Protein AF-A0AAD7HCA6-F1 (afdb_monomer_lite)

Organism: NCBI:txid1033252

pLDDT: mean 84.86, std 13.71, range [44.22, 97.56]

Secondary structure (DSSP, 8-state):
--HHHHHHHHHHHHHHHHHHHHHHHTTT-TT----S---SHHHHHHHHHHHHHHHHHHHHHHHHHHHHHHHHTS--TT-----TT--THHHHHHHHHHHHHHHHHHHHHHHHHHHHHHHTT-TT--EEE--TT-SSPEEEP--

Structure (mmCIF, N/CA/C/O backbone):
data_AF-A0AAD7HCA6-F1
#
_entry.id   AF-A0AAD7HCA6-F1
#
loop_
_atom_site.group_PDB
_atom_site.id
_atom_site.type_symbol
_atom_site.label_atom_id
_atom_site.label_alt_id
_atom_site.label_comp_id
_atom_site.label_asym_id
_atom_site.label_entity_id
_atom_site.label_seq_id
_atom_site.pdbx_PDB_ins_code
_atom_site.Cartn_x
_atom_site.Cartn_y
_atom_site.Cartn_z
_atom_site.occupancy
_atom_site.B_iso_or_equiv
_atom_site.auth_seq_id
_atom_site.auth_comp_id
_atom_site.auth_asym_id
_atom_site.auth_atom_id
_atom_site.pdbx_PDB_model_num
ATOM 1 N N . MET A 1 1 ? -27.726 0.355 35.606 1.00 68.62 1 MET A N 1
ATOM 2 C CA . MET A 1 1 ? -26.291 0.277 35.274 1.00 68.62 1 MET A CA 1
ATOM 3 C C . MET A 1 1 ? -25.706 1.644 35.579 1.00 68.62 1 MET A C 1
ATOM 5 O O . MET A 1 1 ? -26.373 2.626 35.285 1.00 68.62 1 MET A O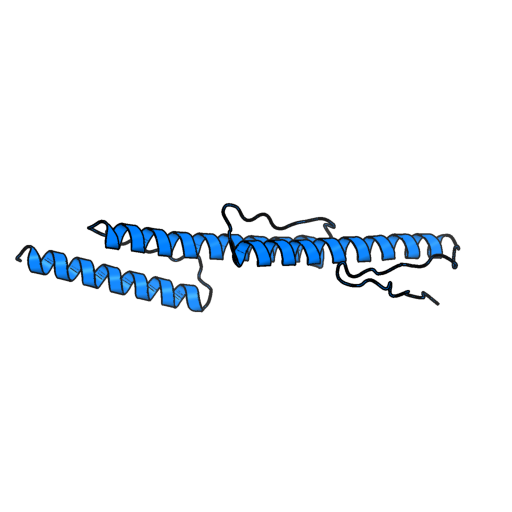 1
ATOM 9 N N . ASP A 1 2 ? -24.576 1.704 36.274 1.00 91.06 2 ASP A N 1
ATOM 10 C CA . ASP A 1 2 ? -23.903 2.963 36.629 1.00 91.06 2 ASP A CA 1
ATOM 11 C C . ASP A 1 2 ? -22.976 3.397 35.473 1.00 91.06 2 ASP A C 1
ATOM 13 O O . ASP A 1 2 ? -22.446 2.550 34.751 1.00 91.06 2 ASP A O 1
ATOM 17 N N . ALA A 1 3 ? -22.812 4.710 35.290 1.00 85.75 3 ALA A N 1
ATOM 18 C CA . ALA A 1 3 ? -21.956 5.341 34.286 1.00 85.75 3 ALA A CA 1
ATOM 19 C C . ALA A 1 3 ? -20.503 4.822 34.292 1.00 85.75 3 ALA A C 1
ATOM 21 O O . ALA A 1 3 ? -19.862 4.771 33.240 1.00 85.75 3 ALA A O 1
ATOM 22 N N . LEU A 1 4 ? -19.972 4.402 35.446 1.00 86.00 4 LEU A N 1
ATOM 23 C CA . LEU A 1 4 ? -18.647 3.778 35.526 1.00 86.00 4 LEU A CA 1
ATOM 24 C C . LEU A 1 4 ? -18.594 2.428 34.798 1.00 86.00 4 LEU A C 1
ATOM 26 O O . LEU A 1 4 ? -17.600 2.141 34.127 1.00 86.00 4 LEU A O 1
ATOM 30 N N . GLU A 1 5 ? -19.656 1.624 34.879 1.00 90.19 5 GLU A N 1
ATOM 31 C CA . GLU A 1 5 ? -19.714 0.334 34.183 1.00 90.19 5 GLU A CA 1
ATOM 32 C C . GLU A 1 5 ? -19.916 0.529 32.674 1.00 90.19 5 GLU A C 1
ATOM 34 O O . GLU A 1 5 ? -19.277 -0.163 31.883 1.00 90.19 5 GLU A O 1
ATOM 39 N N . GLU A 1 6 ? -20.699 1.530 32.250 1.00 85.38 6 GLU A N 1
ATOM 40 C CA . GLU A 1 6 ? -20.801 1.910 30.828 1.00 85.38 6 GLU A CA 1
ATOM 41 C C . GLU A 1 6 ? -19.446 2.315 30.243 1.00 85.38 6 GLU A C 1
ATOM 43 O O . GLU A 1 6 ? -19.049 1.834 29.177 1.00 85.38 6 GLU A O 1
ATOM 48 N N . LEU A 1 7 ? -18.698 3.157 30.962 1.00 84.44 7 LEU A N 1
ATOM 49 C CA . LEU A 1 7 ? -17.368 3.588 30.540 1.00 84.44 7 LEU A CA 1
ATOM 50 C C . LEU A 1 7 ? -16.386 2.410 30.465 1.00 84.44 7 LEU A C 1
ATOM 52 O O . LEU A 1 7 ? -15.545 2.362 29.562 1.00 84.44 7 LEU A O 1
ATOM 56 N N . ARG A 1 8 ? -16.479 1.457 31.400 1.00 85.94 8 ARG A N 1
ATOM 57 C CA . ARG A 1 8 ? -15.648 0.247 31.405 1.00 85.94 8 ARG A CA 1
ATOM 58 C C . ARG A 1 8 ? -15.937 -0.628 30.187 1.00 85.94 8 ARG A C 1
ATOM 60 O O . ARG A 1 8 ? -15.008 -1.001 29.473 1.00 85.94 8 ARG A O 1
ATOM 67 N N . LEU A 1 9 ? -17.214 -0.882 29.902 1.00 86.81 9 LEU A N 1
ATOM 68 C CA . LEU A 1 9 ? -17.645 -1.672 28.746 1.00 86.81 9 LEU A CA 1
ATOM 69 C C . LEU A 1 9 ? -17.212 -1.040 27.420 1.00 86.81 9 LEU A C 1
ATOM 71 O O . LEU A 1 9 ? -16.749 -1.754 26.526 1.00 86.81 9 LEU A O 1
ATOM 75 N N . LEU A 1 10 ? -17.304 0.290 27.309 1.00 85.44 10 LEU A N 1
ATOM 76 C CA . LEU A 1 10 ? -16.851 1.021 26.129 1.00 85.44 10 LEU A CA 1
ATOM 77 C C . LEU A 1 10 ? -15.343 0.842 25.908 1.00 85.44 10 LEU A C 1
ATOM 79 O O . LEU A 1 10 ? -14.916 0.515 24.802 1.00 85.44 10 LEU A O 1
ATOM 83 N N . LYS A 1 11 ? -14.527 1.001 26.957 1.00 85.50 11 LYS A N 1
ATOM 84 C CA . LYS A 1 11 ? -13.069 0.803 26.865 1.00 85.50 11 LYS A CA 1
ATOM 85 C C . LYS A 1 11 ? -12.717 -0.624 26.451 1.00 85.50 11 LYS A C 1
ATOM 87 O O . LYS A 1 11 ? -11.911 -0.811 25.540 1.00 85.50 11 LYS A O 1
ATOM 92 N N . ASP A 1 12 ? -13.366 -1.617 27.052 1.00 89.19 12 ASP A N 1
ATOM 93 C CA . ASP A 1 12 ? -13.150 -3.026 26.719 1.00 89.19 12 ASP A CA 1
ATOM 94 C C . ASP A 1 12 ? -13.515 -3.326 25.253 1.00 89.19 12 ASP A C 1
ATOM 96 O O . ASP A 1 12 ? -12.843 -4.112 24.580 1.00 89.19 12 ASP A O 1
ATOM 100 N N . GLN A 1 13 ? -14.564 -2.686 24.726 1.00 89.31 13 GLN A N 1
ATOM 101 C CA . GLN A 1 13 ? -14.960 -2.821 23.324 1.00 89.31 13 GLN A CA 1
ATOM 102 C C . GLN A 1 13 ? -13.911 -2.243 22.368 1.00 89.31 13 GLN A C 1
ATOM 104 O O . GLN A 1 13 ? -13.597 -2.879 21.362 1.00 89.31 13 GLN A O 1
ATOM 109 N N . VAL A 1 14 ? -13.337 -1.083 22.692 1.00 89.38 14 VAL A N 1
ATOM 110 C CA . VAL A 1 14 ? -12.281 -0.451 21.887 1.00 89.38 14 VAL A CA 1
ATOM 111 C C . VAL A 1 14 ? -11.038 -1.328 21.830 1.00 89.38 14 VAL A C 1
ATOM 113 O O . VAL A 1 14 ? -10.513 -1.568 20.746 1.00 89.38 14 VAL A O 1
ATOM 116 N N . VAL A 1 15 ? -10.598 -1.867 22.968 1.00 91.56 15 VAL A N 1
ATOM 117 C CA . VAL A 1 15 ? -9.423 -2.752 23.020 1.00 91.56 15 VAL A CA 1
ATOM 118 C C . VAL A 1 15 ? -9.639 -4.016 22.182 1.00 91.56 15 VAL A C 1
ATOM 120 O O . VAL A 1 15 ? -8.739 -4.431 21.447 1.00 91.56 15 VAL A O 1
ATOM 123 N N . ARG A 1 16 ? -10.841 -4.606 22.222 1.00 93.50 16 ARG A N 1
ATOM 124 C CA . ARG A 1 16 ? -11.187 -5.748 21.359 1.00 93.50 16 ARG A CA 1
ATOM 125 C C . ARG A 1 16 ? -11.147 -5.389 19.874 1.00 93.50 16 ARG A C 1
ATOM 127 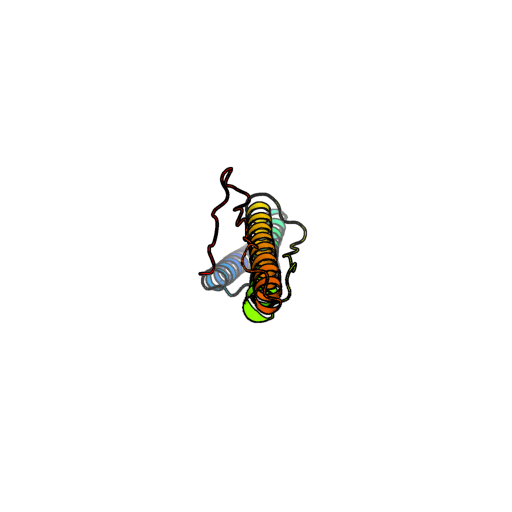O O . ARG A 1 16 ? -10.620 -6.172 19.086 1.00 93.50 16 ARG A O 1
ATOM 134 N N . ASP A 1 17 ? -11.668 -4.224 19.490 1.00 94.31 17 ASP A N 1
ATOM 135 C CA . ASP A 1 17 ? -11.678 -3.796 18.085 1.00 94.31 17 ASP A CA 1
ATOM 136 C C . ASP A 1 17 ? -10.260 -3.498 17.571 1.00 94.31 17 ASP A C 1
ATOM 138 O O . ASP A 1 17 ? -9.904 -3.908 16.469 1.00 94.31 17 ASP A O 1
ATOM 142 N N . VAL A 1 18 ? -9.407 -2.886 18.402 1.00 94.44 18 VAL A N 1
ATOM 143 C CA . VAL A 1 18 ? -7.972 -2.712 18.111 1.00 94.44 18 VAL A CA 1
ATOM 144 C C . VAL A 1 18 ? -7.306 -4.066 17.867 1.00 94.44 18 VAL A C 1
ATOM 146 O O . VAL A 1 18 ? -6.638 -4.248 16.852 1.00 94.44 18 VAL A O 1
ATOM 149 N N . SER A 1 19 ? -7.516 -5.037 18.762 1.00 96.12 19 SER A N 1
ATOM 150 C CA . SER A 1 19 ? -6.940 -6.378 18.614 1.00 96.12 19 SER A CA 1
ATOM 151 C C . SER A 1 19 ? -7.399 -7.056 17.321 1.00 96.12 19 SER A C 1
ATOM 153 O O . SER A 1 19 ? -6.578 -7.638 16.613 1.00 96.12 19 SER A O 1
ATOM 155 N N . ARG A 1 20 ? -8.684 -6.931 16.969 1.00 96.69 20 ARG A N 1
ATOM 156 C CA . ARG A 1 20 ? -9.236 -7.451 15.713 1.00 96.69 20 ARG A CA 1
ATOM 157 C C . ARG A 1 20 ? -8.545 -6.838 14.496 1.00 96.69 20 ARG A C 1
ATOM 159 O O . ARG A 1 20 ? -8.148 -7.579 13.603 1.00 96.69 20 ARG A O 1
ATOM 166 N N . VAL A 1 21 ? -8.395 -5.513 14.465 1.00 97.50 21 VAL A N 1
ATOM 167 C CA . VAL A 1 21 ? -7.723 -4.814 13.360 1.00 97.50 21 VAL A CA 1
ATOM 168 C C . VAL A 1 21 ? -6.269 -5.266 13.248 1.00 97.50 21 VAL A C 1
ATOM 170 O O . VAL A 1 21 ? -5.852 -5.667 12.168 1.00 97.50 21 VAL A O 1
ATOM 173 N N . CYS A 1 22 ? -5.514 -5.305 14.350 1.00 96.25 22 CYS A N 1
ATOM 174 C CA . CYS A 1 22 ? -4.119 -5.758 14.328 1.00 96.25 22 CYS A CA 1
ATOM 175 C C . CYS A 1 22 ? -3.975 -7.211 13.845 1.00 96.25 22 CYS A C 1
ATOM 177 O O . CYS A 1 22 ? -3.105 -7.502 13.025 1.00 96.25 22 CYS A O 1
ATOM 179 N N . ASN A 1 23 ? -4.848 -8.113 14.302 1.00 97.56 23 ASN A N 1
ATOM 180 C CA . ASN A 1 23 ? -4.847 -9.516 13.877 1.00 97.56 23 ASN A CA 1
ATOM 181 C C . ASN A 1 23 ? -5.198 -9.704 12.397 1.00 97.56 23 ASN A C 1
ATOM 183 O O . ASN A 1 23 ? -4.786 -10.701 11.814 1.00 97.56 23 ASN A O 1
ATOM 187 N N . ALA A 1 24 ? -5.955 -8.783 11.798 1.00 97.44 24 ALA A N 1
ATOM 188 C CA . ALA A 1 24 ? -6.298 -8.818 10.380 1.00 97.44 24 ALA A CA 1
ATOM 189 C C . ALA A 1 24 ? -5.221 -8.165 9.500 1.00 97.44 24 ALA A C 1
ATOM 191 O O . ALA A 1 24 ? -4.878 -8.686 8.442 1.00 97.44 24 ALA A O 1
ATOM 192 N N . VAL A 1 25 ? -4.615 -7.076 9.972 1.00 96.81 25 VAL A N 1
ATOM 193 C CA . VAL A 1 25 ? -3.504 -6.405 9.284 1.00 96.81 25 VAL A CA 1
ATOM 194 C C . VAL A 1 25 ? -2.270 -7.307 9.211 1.00 96.81 25 VAL A C 1
ATOM 196 O O . VAL A 1 25 ? -1.588 -7.312 8.191 1.00 96.81 25 VAL A O 1
ATOM 199 N N . ALA A 1 26 ? -1.997 -8.109 10.246 1.00 96.19 26 ALA A N 1
ATOM 200 C CA . ALA A 1 26 ? -0.847 -9.017 10.284 1.00 96.19 26 ALA A CA 1
ATOM 201 C C . ALA A 1 26 ? -0.757 -9.995 9.083 1.00 96.19 26 ALA A C 1
ATOM 203 O O . ALA A 1 26 ? 0.321 -10.101 8.500 1.00 96.19 26 ALA A O 1
ATOM 204 N N . PRO A 1 27 ? -1.836 -10.687 8.664 1.00 96.50 27 PRO A N 1
ATOM 205 C CA . PRO A 1 27 ? -1.853 -11.486 7.436 1.00 96.50 27 PRO A CA 1
ATOM 206 C C . PRO A 1 27 ? -2.096 -10.672 6.151 1.00 96.50 27 PRO A C 1
ATOM 208 O O . PRO A 1 27 ? -2.169 -11.267 5.078 1.00 96.50 27 PRO A O 1
ATOM 211 N N . GLY A 1 28 ? -2.223 -9.342 6.229 1.00 94.94 28 GLY A N 1
ATOM 212 C CA . GLY A 1 28 ? -2.341 -8.460 5.065 1.00 94.94 28 GLY A CA 1
ATOM 213 C C . GLY A 1 28 ? -3.756 -7.987 4.715 1.00 94.94 28 GLY A C 1
ATOM 214 O O . GLY A 1 28 ? -3.944 -7.437 3.631 1.00 94.94 28 GLY A O 1
ATOM 215 N N . ASP A 1 29 ? -4.755 -8.148 5.589 1.00 96.50 29 ASP A N 1
ATOM 216 C CA . ASP A 1 29 ? -6.062 -7.507 5.391 1.00 96.50 29 ASP A CA 1
ATOM 217 C C . ASP A 1 29 ? -6.004 -6.029 5.813 1.00 96.50 29 ASP A C 1
ATOM 219 O O . ASP A 1 29 ? -6.273 -5.650 6.955 1.00 96.50 29 ASP A O 1
ATOM 223 N N . LEU A 1 30 ? -5.639 -5.186 4.847 1.00 95.75 30 LEU A N 1
ATOM 224 C CA . LEU A 1 30 ? -5.484 -3.737 5.004 1.00 95.75 30 LEU A CA 1
ATOM 225 C C . LEU A 1 30 ? -6.803 -2.966 4.822 1.00 95.75 30 LEU A C 1
ATOM 227 O O . LEU A 1 30 ? -6.800 -1.741 4.731 1.00 95.75 30 LEU A O 1
ATOM 231 N N . THR A 1 31 ? -7.943 -3.663 4.775 1.00 94.94 31 THR A N 1
ATOM 232 C CA . THR A 1 31 ? -9.269 -3.027 4.695 1.00 94.94 31 THR A CA 1
ATOM 233 C C . THR A 1 31 ? -9.878 -2.772 6.075 1.00 94.94 31 THR A C 1
ATOM 235 O O . THR A 1 31 ? -10.843 -2.016 6.211 1.00 94.94 31 THR A O 1
ATOM 238 N N . GLN A 1 32 ? -9.308 -3.374 7.124 1.00 96.94 32 GLN A N 1
ATOM 239 C CA . GLN A 1 32 ? -9.867 -3.316 8.469 1.00 96.94 32 GLN A CA 1
ATOM 240 C C . GLN A 1 32 ? -9.566 -2.001 9.180 1.00 96.94 32 GLN A C 1
ATOM 242 O O . GLN A 1 32 ? -8.431 -1.541 9.252 1.00 96.94 32 GLN A O 1
ATOM 247 N N . LYS A 1 33 ? -10.600 -1.426 9.795 1.00 96.75 33 LYS A N 1
ATOM 248 C CA . LYS A 1 33 ? -10.514 -0.185 10.572 1.00 96.75 33 LYS A CA 1
ATOM 249 C C . LYS A 1 33 ? -11.138 -0.351 11.940 1.00 96.75 33 LYS A C 1
ATOM 251 O O . LYS A 1 33 ? -12.056 -1.154 12.115 1.00 96.75 33 LYS A O 1
ATOM 256 N N . ILE A 1 34 ? -10.684 0.465 12.886 1.00 95.12 34 ILE A N 1
ATOM 257 C CA . ILE A 1 34 ? -11.400 0.673 14.140 1.00 95.12 34 ILE A CA 1
ATOM 258 C C . ILE A 1 34 ? -12.642 1.482 13.793 1.00 95.12 34 ILE A C 1
ATOM 260 O O . ILE A 1 34 ? -12.545 2.608 13.293 1.00 95.12 34 ILE A O 1
ATOM 264 N N . THR A 1 35 ? -13.812 0.913 14.052 1.00 93.69 35 THR A N 1
ATOM 265 C CA . THR A 1 35 ? -15.103 1.535 13.714 1.00 93.69 35 THR A CA 1
ATOM 266 C C . THR A 1 35 ? -15.894 1.893 14.954 1.00 93.69 35 THR A C 1
ATOM 268 O O . THR A 1 35 ? -16.651 2.866 14.925 1.00 93.69 35 THR A O 1
ATOM 271 N N . VAL A 1 36 ? -15.637 1.202 16.066 1.00 91.94 36 VAL A N 1
ATOM 272 C CA 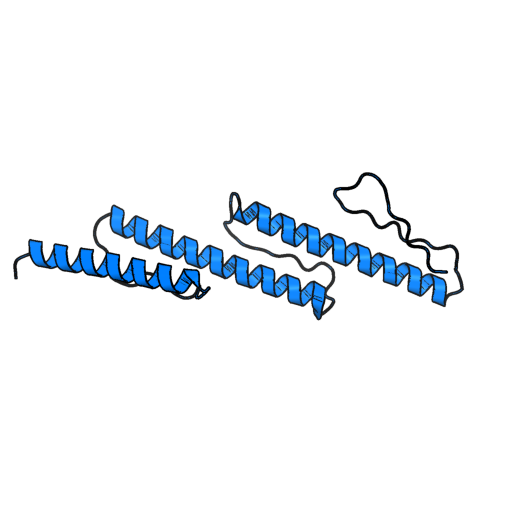. VAL A 1 36 ? -16.351 1.427 17.320 1.00 91.94 36 VAL A CA 1
ATOM 273 C C . VAL A 1 36 ? -16.238 2.886 17.790 1.00 91.94 36 VAL A C 1
ATOM 275 O O . VAL A 1 36 ? -15.206 3.543 17.559 1.00 91.94 36 VAL A O 1
ATOM 278 N N . PRO A 1 37 ? -17.298 3.433 18.412 1.00 87.69 37 PRO A N 1
ATOM 279 C CA . PRO A 1 37 ? -17.240 4.740 19.046 1.00 87.69 37 PRO A CA 1
ATOM 280 C C . PRO A 1 37 ? -16.165 4.765 20.134 1.00 87.69 37 PRO A C 1
ATOM 282 O O . PRO A 1 37 ? -16.020 3.822 20.907 1.00 87.69 37 PRO A O 1
ATOM 285 N N . VAL A 1 38 ? -15.415 5.860 20.190 1.00 88.94 38 VAL A N 1
ATOM 286 C CA . VAL A 1 38 ? -14.374 6.106 21.192 1.00 88.94 38 VAL A CA 1
ATOM 287 C C . VAL A 1 38 ? -14.669 7.431 21.878 1.00 88.94 38 VAL A C 1
ATOM 289 O O . VAL A 1 38 ? -15.167 8.360 21.243 1.00 88.94 38 VAL A O 1
ATOM 292 N N . GLN A 1 39 ? -14.368 7.518 23.170 1.00 85.88 39 GLN A N 1
ATOM 293 C CA . GLN A 1 39 ? -14.529 8.733 23.965 1.00 85.88 39 GLN A CA 1
ATOM 294 C C . GLN A 1 39 ? -13.199 9.123 24.610 1.00 85.88 39 GLN A C 1
ATOM 296 O O . GLN A 1 39 ? -12.394 8.259 24.967 1.00 85.88 39 GLN A O 1
ATOM 301 N N . GLY A 1 40 ? -13.003 10.429 24.786 1.00 86.81 40 GLY A N 1
ATOM 302 C CA . GLY A 1 40 ? -11.779 11.007 25.332 1.00 86.81 40 GLY A CA 1
ATOM 303 C C . GLY A 1 40 ? -10.655 11.123 24.301 1.00 86.81 40 GLY A C 1
ATOM 304 O O . GLY A 1 40 ? -10.488 10.267 23.427 1.00 86.81 40 GLY A O 1
ATOM 305 N N . ASP A 1 41 ? -9.863 12.185 24.434 1.00 90.19 41 ASP A N 1
ATOM 306 C CA . ASP A 1 41 ? -8.862 12.591 23.440 1.00 90.19 41 ASP A CA 1
ATOM 307 C C . ASP A 1 41 ? -7.859 11.483 23.113 1.00 90.19 41 ASP A C 1
ATOM 309 O O . ASP A 1 41 ? -7.548 11.252 21.946 1.00 90.19 41 ASP A O 1
ATOM 313 N N . LEU A 1 42 ? -7.413 10.729 24.122 1.00 89.81 42 LEU A N 1
ATOM 314 C CA . LEU A 1 42 ? -6.457 9.637 23.937 1.00 89.81 42 LEU A CA 1
ATOM 315 C C . LEU A 1 42 ? -7.005 8.521 23.033 1.00 89.81 42 LEU A C 1
ATOM 317 O O . LEU A 1 42 ? -6.309 8.064 22.129 1.00 89.81 42 LEU A O 1
ATOM 321 N N . MET A 1 43 ? -8.244 8.072 23.256 1.00 89.56 43 MET A N 1
ATOM 322 C CA . MET A 1 43 ? -8.828 6.981 22.463 1.00 89.56 43 MET A CA 1
ATOM 323 C C . MET A 1 43 ? -9.169 7.448 21.044 1.00 89.56 43 MET A C 1
ATOM 325 O O . MET A 1 43 ? -9.008 6.685 20.091 1.00 89.56 43 MET A O 1
ATOM 329 N N . VAL A 1 44 ? -9.589 8.711 20.890 1.00 92.06 44 VAL A N 1
ATOM 330 C CA . VAL A 1 44 ? -9.806 9.345 19.579 1.00 92.06 44 VAL A CA 1
ATOM 331 C C . VAL A 1 44 ? -8.501 9.406 18.785 1.00 92.06 44 VAL A C 1
ATOM 333 O O . VAL A 1 44 ? -8.476 9.010 17.618 1.00 92.06 44 VAL A O 1
ATOM 336 N N . GLN A 1 45 ? -7.407 9.841 19.414 1.00 94.12 45 GLN A N 1
ATOM 337 C CA . GLN A 1 45 ? -6.091 9.886 18.779 1.00 94.12 45 GLN A CA 1
ATOM 338 C C . GLN A 1 45 ? -5.582 8.487 18.427 1.00 94.12 45 GLN A C 1
ATOM 340 O O . GLN A 1 45 ? -5.145 8.279 17.299 1.00 94.12 45 GLN A O 1
ATOM 345 N N . LEU A 1 46 ? -5.702 7.513 19.335 1.00 93.00 46 LEU A N 1
ATOM 346 C CA . LEU A 1 46 ? -5.299 6.129 19.074 1.00 93.00 46 LEU A CA 1
ATOM 347 C C . LEU A 1 46 ? -6.039 5.543 17.863 1.00 93.00 46 LEU A C 1
ATOM 349 O O . LEU A 1 46 ? -5.406 5.006 16.954 1.00 93.00 46 LEU A O 1
ATOM 353 N N . LYS A 1 47 ? -7.371 5.699 17.819 1.00 94.25 47 LYS A N 1
ATOM 354 C CA . LYS A 1 47 ? -8.205 5.277 16.683 1.00 94.25 47 LYS A CA 1
ATOM 355 C C . LYS A 1 47 ? -7.727 5.906 15.378 1.00 94.25 47 LYS A C 1
ATOM 357 O O . LYS A 1 47 ? -7.600 5.205 14.377 1.00 94.25 47 LYS A O 1
ATOM 362 N N . LYS A 1 48 ? -7.461 7.215 15.392 1.00 95.31 48 LYS A N 1
ATOM 363 C CA . LYS A 1 48 ? -6.979 7.947 14.218 1.00 95.31 48 LYS A CA 1
ATOM 364 C C . LYS A 1 48 ? -5.627 7.412 13.749 1.00 95.31 48 LYS A C 1
ATOM 366 O O . LYS A 1 48 ? -5.511 7.053 12.587 1.00 95.31 48 LYS A O 1
ATOM 371 N N . VAL A 1 49 ? -4.645 7.308 14.646 1.00 94.69 49 VAL A N 1
ATOM 372 C CA . VAL A 1 49 ? -3.284 6.850 14.319 1.00 94.69 49 VAL A CA 1
ATOM 373 C C . VAL A 1 49 ? -3.298 5.442 13.728 1.00 94.69 49 VAL A C 1
ATOM 375 O O . VAL A 1 49 ? -2.681 5.217 12.691 1.00 94.69 49 VAL A O 1
ATOM 378 N N . ILE A 1 50 ? -4.036 4.507 14.335 1.00 94.69 50 ILE A N 1
ATOM 379 C CA . ILE A 1 50 ? -4.127 3.133 13.824 1.00 94.69 50 ILE A CA 1
ATOM 380 C C . ILE A 1 50 ? -4.812 3.106 12.455 1.00 94.69 50 ILE A C 1
ATOM 382 O O . ILE A 1 50 ? -4.310 2.463 11.537 1.00 94.69 50 ILE A O 1
ATOM 386 N N . ASN A 1 51 ? -5.932 3.816 12.287 1.00 95.75 51 ASN A N 1
ATOM 387 C CA . ASN A 1 51 ? -6.621 3.847 10.998 1.00 95.75 51 ASN A CA 1
ATOM 388 C C . ASN A 1 51 ? -5.732 4.456 9.905 1.00 95.75 51 ASN A C 1
ATOM 390 O O . ASN A 1 51 ? -5.606 3.841 8.850 1.00 95.75 51 ASN A O 1
ATOM 394 N N . THR A 1 52 ? -5.051 5.573 10.177 1.00 93.50 52 THR A N 1
ATOM 395 C CA . THR A 1 52 ? -4.091 6.184 9.244 1.00 93.50 52 THR A CA 1
ATOM 396 C C . THR A 1 52 ? -2.938 5.236 8.912 1.00 93.50 52 THR A C 1
ATOM 398 O O . THR A 1 52 ? -2.579 5.109 7.748 1.00 93.50 52 THR A O 1
ATOM 401 N N . MET A 1 53 ? -2.397 4.501 9.891 1.00 92.81 53 MET A N 1
ATOM 402 C CA . MET A 1 53 ? -1.377 3.479 9.628 1.00 92.81 53 MET A CA 1
ATOM 403 C C . MET A 1 53 ? -1.885 2.415 8.645 1.00 92.81 53 MET A C 1
ATOM 405 O O . MET A 1 53 ? -1.171 2.058 7.711 1.00 92.81 53 MET A O 1
ATOM 409 N N . VAL A 1 54 ? -3.120 1.930 8.820 1.00 95.12 54 VAL A N 1
ATOM 410 C CA . VAL A 1 54 ? -3.716 0.954 7.896 1.00 95.12 54 VAL A CA 1
ATOM 411 C C . VAL A 1 54 ? -3.950 1.552 6.502 1.00 95.12 54 VAL A C 1
ATOM 413 O O . VAL A 1 54 ? -3.717 0.860 5.516 1.00 95.12 54 VAL A O 1
ATOM 416 N N . ASP A 1 55 ? -4.376 2.818 6.399 1.00 92.56 55 ASP A N 1
ATOM 417 C CA . ASP A 1 55 ? -4.555 3.490 5.097 1.00 92.56 55 ASP A CA 1
ATOM 418 C C . ASP A 1 55 ? -3.226 3.590 4.348 1.00 92.56 55 ASP A C 1
ATOM 420 O O . ASP A 1 55 ? -3.133 3.179 3.194 1.00 92.56 55 ASP A O 1
ATOM 424 N N . ASN A 1 56 ? -2.175 4.042 5.033 1.00 90.38 56 ASN A N 1
ATOM 425 C CA . ASN A 1 56 ? -0.852 4.199 4.439 1.00 90.38 56 ASN A CA 1
ATOM 426 C C . ASN A 1 56 ? -0.280 2.854 3.970 1.00 90.38 56 ASN A C 1
ATOM 428 O O . ASN A 1 56 ? 0.248 2.763 2.861 1.00 90.38 56 ASN A O 1
ATOM 432 N N . LEU A 1 57 ? -0.443 1.795 4.774 1.00 91.31 57 LEU A N 1
ATOM 433 C CA . LEU A 1 57 ? -0.088 0.430 4.376 1.00 91.31 57 LEU A CA 1
ATOM 434 C C . LEU A 1 57 ? -0.846 -0.001 3.113 1.00 91.31 57 LEU A C 1
ATOM 436 O O . LEU A 1 57 ? -0.243 -0.542 2.185 1.00 91.31 57 LEU A O 1
ATOM 440 N N . GLY A 1 58 ? -2.161 0.236 3.071 1.00 92.88 58 GLY A N 1
ATOM 441 C CA . GLY A 1 58 ? -3.022 -0.135 1.947 1.00 92.88 58 GLY A CA 1
ATOM 442 C C . GLY A 1 58 ? -2.665 0.596 0.652 1.00 92.88 58 GLY A C 1
ATOM 443 O O . GLY A 1 58 ? -2.555 -0.031 -0.406 1.00 92.88 58 GLY A O 1
ATOM 444 N N . HIS A 1 59 ? -2.428 1.907 0.734 1.00 90.88 59 HIS A N 1
ATOM 445 C CA . HIS A 1 59 ? -1.997 2.723 -0.402 1.00 90.88 59 HIS A CA 1
ATOM 446 C C . HIS A 1 59 ? -0.639 2.264 -0.934 1.00 90.88 59 HIS A C 1
ATOM 448 O O . HIS A 1 59 ? -0.500 2.021 -2.133 1.00 90.88 59 HIS A O 1
ATOM 454 N N . PHE A 1 60 ? 0.337 2.057 -0.046 1.00 89.75 60 PHE A N 1
ATOM 455 C CA . PHE A 1 60 ? 1.659 1.579 -0.439 1.00 89.75 60 PHE A CA 1
ATOM 456 C C . PHE A 1 60 ? 1.592 0.208 -1.129 1.00 89.75 60 PHE A C 1
ATOM 458 O O . PHE A 1 60 ? 2.132 0.036 -2.222 1.00 89.75 60 PHE A O 1
ATOM 465 N N . ALA A 1 61 ? 0.879 -0.761 -0.542 1.00 92.25 61 ALA A N 1
ATOM 466 C CA . ALA A 1 61 ? 0.738 -2.098 -1.121 1.00 92.25 61 ALA A CA 1
ATOM 467 C C . ALA A 1 61 ? 0.087 -2.065 -2.516 1.00 92.25 61 ALA A C 1
ATOM 469 O O . ALA A 1 61 ? 0.513 -2.785 -3.428 1.00 92.25 61 ALA A O 1
ATOM 470 N N . THR A 1 62 ? -0.914 -1.201 -2.697 1.00 93.19 62 THR A N 1
ATOM 471 C CA . THR A 1 62 ? -1.592 -1.002 -3.984 1.00 93.19 62 THR A CA 1
ATOM 472 C C . THR A 1 62 ? -0.634 -0.434 -5.029 1.00 93.19 62 THR A C 1
ATOM 474 O O . THR A 1 62 ? -0.525 -0.984 -6.127 1.00 93.19 62 THR A O 1
ATOM 477 N N . GLU A 1 63 ? 0.113 0.615 -4.683 1.00 93.69 63 GLU A N 1
ATOM 478 C CA . GLU A 1 63 ? 1.037 1.280 -5.604 1.00 93.69 63 GLU A CA 1
ATOM 479 C C . GLU A 1 63 ? 2.212 0.388 -6.012 1.00 93.69 63 GLU A C 1
ATOM 481 O O . GLU A 1 63 ? 2.530 0.292 -7.199 1.00 93.69 63 GLU A O 1
ATOM 486 N N . VAL A 1 64 ? 2.811 -0.345 -5.070 1.00 92.06 64 VAL A N 1
ATOM 487 C CA . VAL A 1 64 ? 3.890 -1.296 -5.384 1.00 92.06 64 VAL A CA 1
ATOM 488 C C . VAL A 1 64 ? 3.398 -2.403 -6.315 1.00 92.06 64 VAL A C 1
ATOM 490 O O . VAL A 1 64 ? 4.080 -2.754 -7.284 1.00 92.06 64 VAL A O 1
ATOM 493 N N . THR A 1 65 ? 2.196 -2.929 -6.067 1.00 92.69 65 THR A N 1
ATOM 494 C CA . THR A 1 65 ? 1.589 -3.960 -6.921 1.00 92.69 65 THR A CA 1
ATOM 495 C C . THR A 1 65 ? 1.326 -3.419 -8.325 1.00 92.69 65 THR A C 1
ATOM 497 O O . THR A 1 65 ? 1.652 -4.079 -9.317 1.00 92.69 65 THR A O 1
ATOM 500 N N . ARG A 1 66 ? 0.790 -2.197 -8.425 1.00 95.25 66 ARG A N 1
ATOM 501 C CA . ARG A 1 66 ? 0.517 -1.533 -9.701 1.00 95.25 66 ARG A CA 1
ATOM 502 C C . ARG A 1 66 ? 1.796 -1.322 -10.505 1.00 95.25 66 ARG A C 1
ATOM 504 O O . ARG A 1 66 ? 1.848 -1.733 -11.660 1.00 95.25 66 ARG A O 1
ATOM 511 N N . VAL A 1 67 ? 2.837 -0.746 -9.906 1.00 95.19 67 VAL A N 1
ATOM 512 C CA . VAL A 1 67 ? 4.110 -0.479 -10.598 1.00 95.19 67 VAL A CA 1
ATOM 513 C C . VAL A 1 67 ? 4.783 -1.767 -11.049 1.00 95.19 67 VAL A C 1
ATOM 515 O O . VAL A 1 67 ? 5.258 -1.848 -12.182 1.00 95.19 67 VAL A O 1
ATOM 518 N N . SER A 1 68 ? 4.777 -2.797 -10.201 1.00 91.31 68 SER A N 1
ATOM 519 C CA . SER A 1 68 ? 5.333 -4.109 -10.549 1.00 91.31 68 SER A CA 1
ATOM 520 C C . SER A 1 68 ? 4.629 -4.711 -11.766 1.00 91.31 68 SER A C 1
ATOM 522 O O . SER A 1 68 ? 5.282 -5.236 -12.670 1.00 91.31 68 SER A O 1
ATOM 524 N N . ARG A 1 69 ? 3.299 -4.589 -11.833 1.00 94.38 69 ARG A N 1
ATOM 525 C CA . ARG A 1 69 ? 2.507 -5.033 -12.982 1.00 94.38 69 ARG A CA 1
ATOM 526 C C . ARG A 1 69 ? 2.776 -4.184 -14.225 1.00 94.38 69 ARG A C 1
ATOM 528 O O . ARG A 1 69 ? 3.063 -4.748 -15.279 1.00 94.38 69 ARG A O 1
ATOM 535 N N . ASP A 1 70 ? 2.716 -2.860 -14.102 1.00 94.44 70 ASP A N 1
ATOM 536 C CA . ASP A 1 70 ? 2.900 -1.923 -15.212 1.00 94.44 70 ASP A CA 1
ATOM 537 C C . ASP A 1 70 ? 4.278 -2.109 -15.866 1.00 94.44 70 ASP A C 1
ATOM 539 O O . ASP A 1 70 ? 4.364 -2.318 -17.075 1.00 94.44 70 ASP A O 1
ATOM 543 N N . VAL A 1 71 ? 5.360 -2.094 -15.081 1.00 91.81 71 VAL A N 1
ATOM 544 C CA . VAL A 1 71 ? 6.730 -2.178 -15.614 1.00 91.81 71 VAL A CA 1
ATOM 545 C C . VAL A 1 71 ? 7.120 -3.617 -15.947 1.00 91.81 71 VAL A C 1
ATOM 547 O O . VAL A 1 71 ? 7.716 -3.861 -16.995 1.00 91.81 71 VAL A O 1
ATOM 550 N N . GLY A 1 72 ? 6.805 -4.570 -15.066 1.00 87.25 7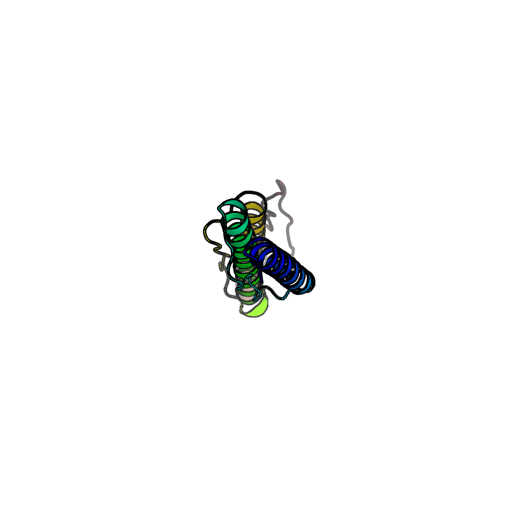2 GLY A N 1
ATOM 551 C CA . GLY A 1 72 ? 7.291 -5.947 -15.168 1.00 87.25 72 GLY A CA 1
ATOM 552 C C . GLY A 1 72 ? 6.462 -6.849 -16.079 1.00 87.25 72 GLY A C 1
ATOM 553 O O . GLY A 1 72 ? 7.019 -7.749 -16.699 1.00 87.25 72 GLY A O 1
ATOM 554 N N . THR A 1 73 ? 5.147 -6.627 -16.173 1.00 88.75 73 THR A N 1
ATOM 555 C CA . THR A 1 73 ? 4.239 -7.497 -16.946 1.00 88.75 73 THR A CA 1
ATOM 556 C C . THR A 1 73 ? 3.703 -6.804 -18.191 1.00 88.75 73 THR A C 1
ATOM 558 O O . THR A 1 73 ? 3.732 -7.374 -19.277 1.00 88.75 73 THR A O 1
ATOM 561 N N . GLU A 1 74 ? 3.220 -5.568 -18.054 1.00 89.81 74 GLU A N 1
ATOM 562 C CA . GLU A 1 74 ? 2.591 -4.835 -19.160 1.00 89.81 74 GLU A CA 1
ATOM 563 C C . GLU A 1 74 ? 3.606 -4.067 -20.021 1.00 89.81 74 GLU A C 1
ATOM 565 O O . GLU A 1 74 ? 3.252 -3.541 -21.075 1.00 89.81 74 GLU A O 1
ATOM 570 N N . GLY A 1 75 ? 4.873 -4.000 -19.595 1.00 88.56 75 GLY A N 1
ATOM 571 C CA . GLY A 1 75 ? 5.941 -3.324 -20.332 1.00 88.56 75 GLY A CA 1
ATOM 572 C C . GLY A 1 75 ? 5.747 -1.809 -20.446 1.00 88.56 75 GLY A C 1
ATOM 573 O O . GLY A 1 75 ? 6.329 -1.175 -21.329 1.00 88.56 75 GLY A O 1
ATOM 574 N N . LYS A 1 76 ? 4.946 -1.200 -19.566 1.00 90.69 76 LYS A N 1
ATOM 575 C CA . LYS A 1 76 ? 4.767 0.253 -19.460 1.00 90.69 76 LYS A CA 1
ATOM 576 C C . LYS A 1 76 ? 6.002 0.877 -18.814 1.00 90.69 76 LYS A C 1
ATOM 578 O O . LYS A 1 76 ? 6.061 1.154 -17.617 1.00 90.69 76 LYS A O 1
ATOM 583 N N . LEU A 1 77 ? 7.021 1.076 -19.640 1.00 88.50 77 LEU A N 1
ATOM 584 C CA . LEU A 1 77 ? 8.313 1.593 -19.209 1.00 88.50 77 LEU A CA 1
ATOM 585 C C . LEU A 1 77 ? 8.199 3.050 -18.737 1.00 88.50 77 LEU A C 1
ATOM 587 O O . LEU A 1 77 ? 7.768 3.923 -19.493 1.00 88.50 77 LEU A O 1
ATOM 591 N N . GLY A 1 78 ? 8.666 3.316 -17.519 1.00 87.75 78 GLY A N 1
ATOM 592 C CA . GLY A 1 78 ? 8.628 4.628 -16.873 1.00 87.75 78 GLY A CA 1
ATOM 593 C C . GLY A 1 78 ? 7.485 4.820 -15.877 1.00 87.75 78 GLY A C 1
ATOM 594 O O . GLY A 1 78 ? 7.358 5.918 -15.344 1.00 87.75 78 GLY A O 1
ATOM 595 N N . ALA A 1 79 ? 6.670 3.794 -15.607 1.00 92.25 79 ALA A N 1
ATOM 596 C CA . ALA A 1 79 ? 5.707 3.854 -14.512 1.00 92.25 79 ALA A CA 1
ATOM 597 C C . ALA A 1 79 ? 6.426 3.964 -13.154 1.00 92.25 79 ALA A C 1
ATOM 599 O O . ALA A 1 79 ? 7.454 3.326 -12.926 1.00 92.25 79 ALA A O 1
ATOM 600 N N . GLN A 1 80 ? 5.866 4.783 -12.266 1.00 92.31 80 GLN A N 1
ATOM 601 C CA . GLN A 1 80 ? 6.394 5.082 -10.935 1.00 92.31 80 GLN A CA 1
ATOM 602 C C . GLN A 1 80 ? 5.265 5.014 -9.909 1.00 92.31 80 GLN A C 1
ATOM 604 O O . GLN A 1 80 ? 4.108 5.255 -10.257 1.00 92.31 80 GLN A O 1
ATOM 609 N N . ALA A 1 81 ? 5.602 4.656 -8.675 1.00 92.75 81 ALA A N 1
ATOM 610 C CA . ALA A 1 81 ? 4.722 4.651 -7.519 1.00 92.75 81 ALA A CA 1
ATOM 611 C C . ALA A 1 81 ? 4.550 6.083 -7.021 1.00 92.75 81 ALA A C 1
ATOM 613 O O . ALA A 1 81 ? 5.530 6.831 -6.914 1.00 92.75 81 ALA A O 1
ATOM 614 N N . HIS A 1 82 ? 3.315 6.436 -6.684 1.00 90.12 82 HIS A N 1
ATOM 615 C CA . HIS A 1 82 ? 2.992 7.699 -6.043 1.00 90.12 82 HIS A CA 1
ATOM 616 C C . HIS A 1 82 ? 2.130 7.439 -4.813 1.00 90.12 82 HIS A C 1
ATOM 618 O O . HIS A 1 82 ? 0.947 7.134 -4.927 1.00 90.12 82 HIS A O 1
ATOM 624 N N . VAL A 1 83 ? 2.742 7.549 -3.635 1.00 86.62 83 VAL A N 1
ATOM 625 C CA . VAL A 1 83 ? 2.047 7.423 -2.353 1.00 86.62 83 VAL A CA 1
ATOM 626 C C . VAL A 1 83 ? 2.052 8.797 -1.693 1.00 86.62 83 VAL A C 1
ATOM 628 O O . VAL A 1 83 ? 3.118 9.361 -1.451 1.00 86.62 83 VAL A O 1
ATOM 631 N N . GLU A 1 84 ? 0.868 9.360 -1.465 1.00 83.94 84 GLU A N 1
ATOM 632 C CA . GLU A 1 84 ? 0.708 10.661 -0.809 1.00 83.94 84 GLU A CA 1
ATOM 633 C C . GLU A 1 84 ? 0.997 10.556 0.698 1.00 83.94 84 GLU A C 1
ATOM 635 O O . GLU A 1 84 ? 0.806 9.501 1.305 1.00 83.94 84 GLU A O 1
ATOM 640 N N . ASP A 1 85 ? 1.468 11.655 1.294 1.00 82.44 85 ASP A N 1
ATOM 641 C CA . ASP A 1 85 ? 1.646 11.817 2.745 1.00 82.44 85 ASP A CA 1
ATOM 642 C C . ASP A 1 85 ? 2.521 10.754 3.445 1.00 82.44 85 ASP A C 1
ATOM 644 O O . ASP A 1 85 ? 2.346 10.455 4.631 1.00 82.44 85 ASP A O 1
ATOM 648 N N . VAL A 1 86 ? 3.502 10.188 2.732 1.00 82.00 86 VAL A N 1
ATOM 649 C CA . VAL A 1 86 ? 4.490 9.267 3.315 1.00 82.00 86 VAL A CA 1
ATOM 650 C C . VAL A 1 86 ? 5.767 9.976 3.754 1.00 82.00 86 VAL A C 1
ATOM 652 O O . VAL A 1 86 ? 6.378 10.752 3.019 1.00 82.00 86 VAL A O 1
ATOM 655 N N . GLU A 1 87 ? 6.222 9.636 4.956 1.00 86.69 87 GLU A N 1
ATOM 656 C CA . GLU A 1 87 ? 7.481 10.097 5.539 1.00 86.69 87 GLU A CA 1
ATOM 657 C C . GLU A 1 87 ? 8.304 8.917 6.077 1.00 86.69 87 GLU A C 1
ATOM 659 O O . GLU A 1 87 ? 7.812 7.789 6.202 1.00 86.69 87 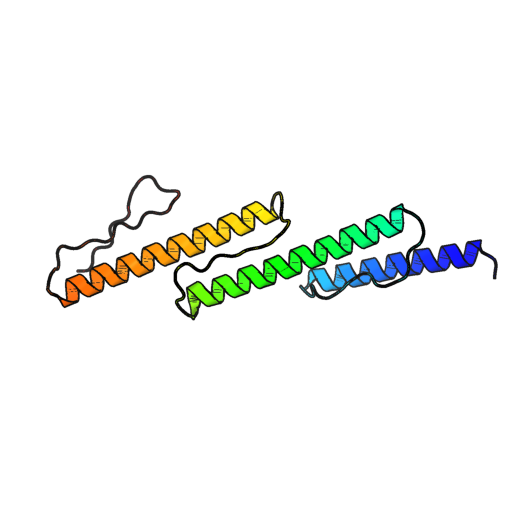GLU A O 1
ATOM 664 N N . GLY A 1 88 ? 9.577 9.179 6.392 1.00 89.88 88 GLY A N 1
ATOM 665 C CA . GLY A 1 88 ? 10.505 8.185 6.933 1.00 89.88 88 GLY A CA 1
ATOM 666 C C . GLY A 1 88 ? 10.624 6.951 6.036 1.00 89.88 88 GLY A C 1
ATOM 667 O O . GLY A 1 88 ? 10.708 7.065 4.813 1.00 89.88 88 GLY A O 1
ATOM 668 N N . THR A 1 89 ? 10.574 5.767 6.647 1.00 89.06 89 THR A N 1
ATOM 669 C CA . THR A 1 89 ? 10.737 4.477 5.960 1.00 89.06 89 THR A CA 1
ATOM 670 C C . THR A 1 89 ? 9.776 4.283 4.783 1.00 89.06 89 THR A C 1
ATOM 672 O O . THR A 1 89 ? 10.153 3.696 3.775 1.00 89.06 89 THR A O 1
ATOM 675 N N . TRP A 1 90 ? 8.545 4.799 4.852 1.00 86.62 90 TRP A N 1
ATOM 676 C CA . TRP A 1 90 ? 7.571 4.657 3.759 1.00 86.62 90 TRP A CA 1
ATOM 677 C C . TRP A 1 90 ? 7.983 5.412 2.499 1.00 86.62 90 TRP A C 1
ATOM 679 O O . TRP A 1 90 ? 7.812 4.924 1.378 1.00 86.62 90 TRP A O 1
ATOM 689 N N . ARG A 1 91 ? 8.553 6.601 2.691 1.00 89.44 91 ARG A N 1
ATOM 690 C CA . ARG A 1 91 ? 9.082 7.406 1.597 1.00 89.44 91 ARG A CA 1
ATOM 691 C C . ARG A 1 91 ? 10.304 6.737 0.981 1.00 89.44 91 ARG A C 1
ATOM 693 O O . ARG A 1 91 ? 10.354 6.596 -0.235 1.00 89.44 91 ARG A O 1
ATOM 700 N N . GLU A 1 92 ? 11.229 6.270 1.817 1.00 91.38 92 GLU A N 1
ATOM 701 C CA . GLU A 1 92 ? 12.434 5.564 1.366 1.00 91.38 92 GLU A CA 1
ATOM 702 C C . GLU A 1 92 ? 12.077 4.345 0.505 1.00 91.38 92 GLU A C 1
ATOM 704 O O . GLU A 1 92 ? 12.566 4.222 -0.615 1.00 91.38 92 GLU A O 1
ATOM 709 N N . LEU A 1 93 ? 11.140 3.506 0.958 1.00 89.06 93 LEU A N 1
ATOM 710 C CA . LEU A 1 93 ? 10.687 2.344 0.187 1.00 89.06 93 LEU A CA 1
ATOM 711 C C . LEU A 1 93 ? 10.019 2.734 -1.142 1.00 89.06 93 LEU A C 1
ATOM 713 O O . LEU A 1 93 ? 10.195 2.052 -2.153 1.00 89.06 93 LEU A O 1
ATOM 717 N N . THR A 1 94 ? 9.263 3.834 -1.167 1.00 90.50 94 THR A N 1
ATOM 718 C CA . THR A 1 94 ? 8.649 4.348 -2.404 1.00 90.50 94 THR A CA 1
ATOM 719 C C . THR A 1 94 ? 9.722 4.804 -3.400 1.00 90.50 94 THR A C 1
ATOM 721 O O . THR A 1 94 ? 9.660 4.466 -4.586 1.00 90.50 94 THR A O 1
ATOM 724 N N . ASP A 1 95 ? 10.745 5.513 -2.921 1.00 92.31 95 ASP A N 1
ATOM 725 C CA . ASP A 1 95 ? 11.874 5.983 -3.730 1.00 92.31 95 ASP A CA 1
ATOM 726 C C . ASP A 1 95 ? 12.729 4.814 -4.258 1.00 92.31 95 ASP A C 1
ATOM 728 O O . ASP A 1 95 ? 13.172 4.824 -5.414 1.00 92.31 95 ASP A O 1
ATOM 732 N N . GLU A 1 96 ? 12.914 3.761 -3.457 1.00 92.75 96 GLU A N 1
ATOM 733 C CA . GLU A 1 96 ? 13.600 2.531 -3.864 1.00 92.75 96 GLU A CA 1
ATOM 734 C C . GLU A 1 96 ? 12.848 1.791 -4.981 1.00 92.75 96 GLU A C 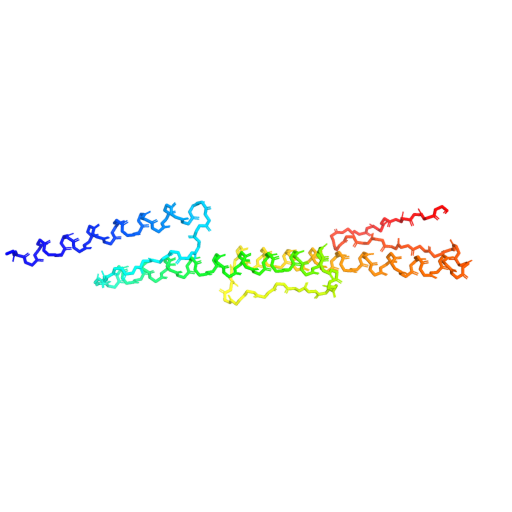1
ATOM 736 O O . GLU A 1 96 ? 13.452 1.436 -6.001 1.00 92.75 96 GLU A O 1
ATOM 741 N N . VAL A 1 97 ? 11.527 1.617 -4.852 1.00 92.88 97 VAL A N 1
ATOM 742 C CA . VAL A 1 97 ? 10.680 1.009 -5.898 1.00 92.88 97 VAL A CA 1
ATOM 743 C C . VAL A 1 97 ? 10.742 1.823 -7.191 1.00 92.88 97 VAL A C 1
ATOM 745 O O . VAL A 1 97 ? 10.893 1.263 -8.281 1.00 92.88 97 VAL A O 1
ATOM 748 N N . ASN A 1 98 ? 10.706 3.151 -7.084 1.00 93.56 98 ASN A N 1
ATOM 749 C CA . ASN A 1 98 ? 10.830 4.048 -8.231 1.00 93.56 98 ASN A CA 1
ATOM 750 C C . ASN A 1 98 ? 12.200 3.960 -8.908 1.00 93.56 98 ASN A C 1
ATOM 752 O O . ASN A 1 98 ? 12.288 3.970 -10.140 1.00 93.56 98 ASN A O 1
ATOM 756 N N . THR A 1 99 ? 13.264 3.813 -8.123 1.00 94.31 99 THR A N 1
ATOM 757 C CA . THR A 1 99 ? 14.621 3.601 -8.636 1.00 94.31 99 THR A CA 1
ATOM 758 C C . THR A 1 99 ? 14.721 2.270 -9.380 1.00 94.31 99 THR A C 1
ATOM 760 O O . THR A 1 99 ? 15.272 2.217 -10.483 1.00 94.31 99 THR A O 1
ATOM 763 N N . LEU A 1 100 ? 14.143 1.196 -8.832 1.00 92.56 100 LEU A N 1
ATOM 764 C CA . LEU A 1 100 ? 14.092 -0.113 -9.485 1.00 92.56 100 LEU A CA 1
ATOM 765 C C . LEU A 1 100 ? 13.359 -0.041 -10.834 1.00 92.56 100 LEU A C 1
ATOM 767 O O . LEU A 1 100 ? 13.891 -0.488 -11.853 1.00 92.56 100 LEU A O 1
ATOM 771 N N . ALA A 1 101 ? 12.173 0.570 -10.860 1.00 92.50 101 ALA A N 1
ATOM 772 C CA . ALA A 1 101 ? 11.365 0.740 -12.066 1.00 92.50 101 ALA A CA 1
ATOM 773 C C . ALA A 1 101 ? 12.088 1.554 -13.159 1.00 92.50 101 ALA A C 1
ATOM 775 O O . ALA A 1 101 ? 12.079 1.182 -14.342 1.00 92.50 101 ALA A O 1
ATOM 776 N N . ALA A 1 102 ? 12.766 2.640 -12.773 1.00 91.81 102 ALA A N 1
ATOM 777 C CA . ALA A 1 102 ? 13.551 3.474 -13.682 1.00 91.81 102 ALA A CA 1
ATOM 778 C C . ALA A 1 102 ? 14.771 2.729 -14.253 1.00 91.81 102 ALA A C 1
ATOM 780 O O . ALA A 1 102 ? 15.066 2.826 -15.453 1.00 91.81 102 ALA A O 1
ATOM 781 N N . ASN A 1 103 ? 15.448 1.937 -13.416 1.00 90.00 103 ASN A N 1
ATOM 782 C CA . ASN A 1 103 ? 16.571 1.103 -13.836 1.00 90.00 103 ASN A CA 1
ATOM 783 C C . ASN A 1 103 ? 16.125 0.057 -14.860 1.00 90.00 103 ASN A C 1
ATOM 785 O O . ASN A 1 103 ? 16.724 -0.037 -15.933 1.00 90.00 103 ASN A O 1
ATOM 789 N N . LEU A 1 104 ? 15.040 -0.669 -14.577 1.00 88.75 104 LEU A N 1
ATOM 790 C CA . LEU A 1 104 ? 14.496 -1.677 -15.487 1.00 88.75 104 LEU A CA 1
ATOM 791 C C . LEU A 1 104 ? 14.072 -1.059 -16.828 1.00 88.75 104 LEU A C 1
ATOM 793 O O . LEU A 1 104 ? 14.419 -1.564 -17.895 1.00 88.75 104 LEU A O 1
ATOM 797 N N . THR A 1 105 ? 13.411 0.099 -16.785 1.00 89.12 105 THR A N 1
ATOM 798 C CA . THR A 1 105 ? 13.048 0.879 -17.979 1.00 89.12 105 THR A CA 1
ATOM 799 C C . THR A 1 105 ? 14.264 1.222 -18.839 1.00 89.12 105 THR A C 1
ATOM 801 O O . THR A 1 105 ? 14.245 1.037 -20.060 1.00 89.12 105 THR A O 1
ATOM 804 N N . THR A 1 106 ? 15.332 1.715 -18.211 1.00 89.06 106 THR A N 1
ATOM 805 C CA . THR A 1 106 ? 16.571 2.090 -18.904 1.00 89.06 106 THR A CA 1
ATOM 806 C C . THR A 1 106 ? 17.238 0.872 -19.537 1.00 89.06 106 THR A C 1
ATOM 808 O O . THR A 1 106 ? 17.634 0.923 -20.702 1.00 89.06 106 THR A O 1
ATOM 811 N N . GLN A 1 107 ? 17.308 -0.239 -18.801 1.00 85.50 107 GLN A N 1
ATOM 812 C CA . GLN A 1 107 ? 17.894 -1.490 -19.277 1.00 85.50 107 GLN A CA 1
ATOM 813 C C . GLN A 1 107 ? 17.141 -2.041 -20.494 1.00 85.50 107 GLN A C 1
ATOM 815 O O . GLN A 1 107 ? 17.771 -2.325 -21.513 1.00 85.50 107 GLN A O 1
ATOM 820 N N . ILE A 1 108 ? 15.805 -2.108 -20.445 1.00 88.12 108 ILE A N 1
ATOM 821 C CA . ILE A 1 108 ? 14.989 -2.612 -21.562 1.00 88.12 108 ILE A CA 1
ATOM 822 C C . ILE A 1 108 ? 15.129 -1.715 -22.797 1.00 88.12 108 ILE A C 1
ATOM 824 O O . ILE A 1 108 ? 15.347 -2.219 -23.897 1.00 88.12 108 ILE A O 1
ATOM 828 N N . ARG A 1 109 ? 15.077 -0.383 -22.643 1.00 86.00 109 ARG A N 1
ATOM 829 C CA . ARG A 1 109 ? 15.292 0.544 -23.773 1.00 86.00 109 ARG A CA 1
ATOM 830 C C . ARG A 1 109 ? 16.682 0.381 -24.393 1.00 86.00 109 ARG A C 1
ATOM 832 O O . ARG A 1 109 ? 16.804 0.429 -25.618 1.00 86.00 109 ARG A O 1
ATOM 839 N N . GLY A 1 110 ? 17.708 0.159 -23.569 1.00 84.50 110 GLY A N 1
ATOM 840 C CA . GLY A 1 110 ? 19.062 -0.149 -24.029 1.00 84.50 110 GLY A CA 1
ATOM 841 C C . GLY A 1 110 ? 19.114 -1.423 -24.874 1.00 84.50 110 GLY A C 1
ATOM 842 O O . GLY A 1 110 ? 19.694 -1.411 -25.961 1.00 84.50 110 GLY A O 1
ATOM 843 N N . ILE A 1 111 ? 18.443 -2.488 -24.423 1.00 85.44 111 ILE A N 1
ATOM 844 C CA . ILE A 1 111 ? 18.328 -3.753 -25.164 1.00 85.44 111 ILE A CA 1
ATOM 845 C C . ILE A 1 111 ? 17.638 -3.525 -26.507 1.00 85.44 111 ILE A C 1
ATOM 847 O O . ILE A 1 111 ? 18.214 -3.850 -27.542 1.00 85.44 111 ILE A O 1
ATOM 851 N N . THR A 1 112 ? 16.473 -2.873 -26.523 1.00 84.94 112 THR A N 1
ATOM 852 C CA . THR A 1 112 ? 15.730 -2.585 -27.760 1.00 84.94 112 THR A CA 1
ATOM 853 C C . THR A 1 112 ? 16.563 -1.796 -28.771 1.00 84.94 112 THR A C 1
ATOM 855 O O . THR A 1 112 ? 16.516 -2.080 -29.973 1.00 84.94 112 THR A O 1
ATOM 858 N N . ALA A 1 113 ? 17.354 -0.822 -28.310 1.00 82.62 113 ALA A N 1
ATOM 859 C CA . ALA A 1 113 ? 18.229 -0.035 -29.174 1.00 82.62 113 ALA A CA 1
ATOM 860 C C . ALA A 1 113 ? 19.327 -0.891 -29.822 1.00 82.62 113 ALA A C 1
ATOM 862 O O . ALA A 1 113 ? 19.596 -0.745 -31.017 1.00 82.62 113 ALA A O 1
ATOM 863 N N . VAL A 1 114 ? 19.937 -1.804 -29.062 1.00 81.44 114 VAL A N 1
ATOM 864 C CA . VAL A 1 114 ? 20.973 -2.697 -29.591 1.00 81.44 114 VAL A CA 1
ATOM 865 C C . VAL A 1 114 ? 20.385 -3.776 -30.490 1.00 81.44 114 VAL A C 1
ATOM 867 O O . VAL A 1 114 ? 20.895 -3.962 -31.590 1.00 81.44 114 VAL A O 1
ATOM 870 N N . THR A 1 115 ? 19.268 -4.405 -30.123 1.00 82.06 115 THR A N 1
ATOM 871 C CA . THR A 1 115 ? 18.579 -5.368 -30.997 1.00 82.06 115 THR A CA 1
ATOM 872 C C . THR A 1 115 ? 18.185 -4.724 -32.329 1.00 82.06 115 THR A C 1
ATOM 874 O O . THR A 1 115 ? 18.391 -5.314 -33.388 1.00 82.06 115 THR A O 1
ATOM 877 N N . SER A 1 116 ? 17.709 -3.474 -32.305 1.00 83.56 116 SER A N 1
ATOM 878 C CA . SER A 1 116 ? 17.403 -2.713 -33.525 1.00 83.56 116 SER A CA 1
ATOM 879 C C . SER A 1 116 ? 18.643 -2.430 -34.377 1.00 83.56 116 SER A C 1
ATOM 881 O O . SER A 1 116 ? 18.555 -2.409 -35.602 1.00 83.56 116 SER A O 1
ATOM 883 N N . ALA A 1 117 ? 19.798 -2.183 -33.753 1.00 80.62 117 ALA A N 1
ATOM 884 C CA . ALA A 1 117 ? 21.057 -1.968 -34.458 1.00 80.62 117 ALA A CA 1
ATOM 885 C C . ALA A 1 117 ? 21.584 -3.259 -35.099 1.00 80.62 117 ALA A C 1
ATOM 887 O O . ALA A 1 117 ? 21.951 -3.240 -36.273 1.00 80.62 117 ALA A O 1
ATOM 888 N N . VAL A 1 118 ? 21.543 -4.377 -34.370 1.00 78.56 118 VAL A N 1
ATOM 889 C CA . VAL A 1 118 ? 21.914 -5.707 -34.876 1.00 78.56 118 VAL A CA 1
ATOM 890 C C . VAL A 1 118 ? 21.031 -6.098 -36.062 1.00 78.56 118 VAL A C 1
ATOM 892 O O . VAL A 1 118 ? 21.554 -6.489 -37.101 1.00 78.56 118 VAL A O 1
ATOM 895 N N . ALA A 1 119 ? 19.712 -5.890 -35.970 1.00 80.81 119 ALA A N 1
ATOM 896 C CA . ALA A 1 119 ? 18.781 -6.148 -37.073 1.00 80.81 119 ALA A CA 1
ATOM 897 C C . ALA A 1 119 ? 19.068 -5.300 -38.330 1.00 80.81 119 ALA A C 1
ATOM 899 O O . ALA A 1 119 ? 18.739 -5.705 -39.441 1.00 80.81 119 ALA A O 1
ATOM 900 N N . LYS A 1 120 ? 19.707 -4.134 -38.167 1.00 83.88 120 LYS A N 1
ATOM 901 C CA . LYS A 1 120 ? 20.168 -3.261 -39.261 1.00 83.88 120 LYS A CA 1
ATOM 902 C C . LYS A 1 120 ? 21.598 -3.577 -39.728 1.00 83.88 120 LYS A C 1
ATOM 904 O O . LYS A 1 120 ? 22.142 -2.836 -40.540 1.00 83.88 120 LYS A O 1
ATOM 909 N N . GLY A 1 121 ? 22.218 -4.642 -39.214 1.00 80.75 121 GLY A N 1
ATOM 910 C CA . GLY A 1 121 ? 23.582 -5.056 -39.557 1.00 80.75 121 GLY A CA 1
ATOM 911 C C . GLY A 1 121 ? 24.693 -4.302 -38.814 1.00 80.75 121 GLY A C 1
ATOM 912 O O . GLY A 1 121 ? 25.867 -4.457 -39.143 1.00 80.75 121 GLY A O 1
ATOM 913 N N . HIS A 1 122 ? 24.364 -3.488 -37.805 1.00 75.62 122 HIS A N 1
ATOM 914 C CA . HIS A 1 122 ? 25.340 -2.748 -37.000 1.00 75.62 122 HIS A CA 1
ATOM 915 C C . HIS A 1 122 ? 25.746 -3.538 -35.746 1.00 75.62 122 HIS A C 1
ATOM 917 O O . HIS A 1 122 ? 25.213 -3.321 -34.658 1.00 75.62 122 HIS A O 1
ATOM 923 N N . LEU A 1 123 ? 26.729 -4.429 -35.897 1.00 71.31 123 LEU A N 1
ATOM 924 C CA . LEU A 1 123 ? 27.193 -5.345 -34.841 1.00 71.31 123 LEU A CA 1
ATOM 925 C C . LEU A 1 123 ? 28.129 -4.707 -33.795 1.00 71.31 123 LEU A C 1
ATOM 927 O O . LEU A 1 123 ? 28.484 -5.337 -32.808 1.00 71.31 123 LEU A O 1
ATOM 931 N N . SER A 1 124 ? 28.538 -3.449 -33.976 1.00 70.88 124 SER A N 1
ATOM 932 C CA . SER A 1 124 ? 29.460 -2.760 -33.057 1.00 70.88 124 SER A CA 1
ATOM 933 C C . SER A 1 124 ? 28.774 -2.024 -31.895 1.00 70.88 124 SER A C 1
ATOM 935 O O . SER A 1 124 ? 29.453 -1.413 -31.068 1.00 70.88 124 SER A O 1
ATOM 937 N N . LYS A 1 125 ? 27.436 -2.037 -31.814 1.00 61.44 125 LYS A N 1
ATOM 938 C CA . LYS A 1 125 ? 26.670 -1.332 -30.771 1.00 61.44 125 LYS A CA 1
ATOM 939 C C . LYS A 1 125 ? 26.663 -2.125 -29.459 1.00 61.44 125 LYS A C 1
ATOM 941 O O . LYS A 1 125 ? 26.337 -3.304 -29.446 1.00 61.44 125 LYS A O 1
ATOM 946 N N . GLN A 1 126 ? 26.981 -1.451 -28.353 1.00 60.62 126 GLN A N 1
ATOM 947 C CA . GLN A 1 126 ? 27.034 -2.029 -27.004 1.00 60.62 126 GLN A CA 1
ATOM 948 C C . GLN A 1 126 ? 26.029 -1.341 -26.075 1.00 60.62 126 GLN A C 1
ATOM 950 O O . GLN A 1 126 ? 25.716 -0.161 -26.258 1.00 60.62 126 GLN A O 1
ATOM 955 N N . ILE A 1 127 ? 25.549 -2.076 -25.070 1.00 55.53 127 ILE A N 1
ATOM 956 C CA . ILE A 1 127 ? 24.762 -1.524 -23.961 1.00 55.53 127 ILE A CA 1
ATOM 957 C C . ILE A 1 127 ? 25.716 -1.262 -22.799 1.00 55.53 127 ILE A C 1
ATOM 959 O O . ILE A 1 127 ? 26.350 -2.195 -22.304 1.00 55.53 127 ILE A O 1
ATOM 963 N N . ASP A 1 128 ? 25.777 -0.014 -22.337 1.00 60.06 128 ASP A N 1
ATOM 964 C CA . ASP A 1 128 ? 26.324 0.304 -21.017 1.00 60.06 128 ASP A CA 1
ATOM 965 C C . ASP A 1 128 ? 25.214 0.102 -19.985 1.00 60.06 128 ASP A C 1
ATOM 967 O O . ASP A 1 128 ? 24.331 0.950 -19.822 1.00 60.06 128 ASP A O 1
ATOM 971 N N . VAL A 1 129 ? 25.239 -1.031 -19.286 1.00 55.91 129 VAL A N 1
ATOM 972 C CA . VAL A 1 129 ? 24.336 -1.255 -18.157 1.00 55.91 129 VAL A CA 1
ATOM 973 C C . VAL A 1 129 ? 24.957 -0.587 -16.933 1.00 55.91 129 VAL A C 1
ATOM 975 O O . VAL A 1 129 ? 25.961 -1.057 -16.395 1.00 55.91 129 VAL A O 1
ATOM 978 N N . ARG A 1 130 ? 24.369 0.534 -16.499 1.00 56.03 130 ARG A N 1
ATOM 979 C CA . ARG A 1 130 ? 24.733 1.204 -15.244 1.00 56.03 130 ARG A CA 1
ATOM 980 C C . ARG A 1 130 ? 23.684 0.906 -14.173 1.00 56.03 130 ARG A C 1
ATOM 982 O O . ARG A 1 130 ? 22.541 1.335 -14.322 1.00 56.03 130 ARG A O 1
ATOM 989 N N . PRO A 1 131 ? 24.045 0.227 -13.078 1.00 51.34 131 PRO A N 1
ATOM 990 C CA . PRO A 1 131 ? 23.337 0.392 -11.817 1.00 51.34 131 PRO A CA 1
ATOM 991 C C . PRO A 1 131 ? 23.513 1.842 -11.349 1.00 51.34 131 PRO A C 1
ATOM 993 O O . PRO A 1 131 ? 24.642 2.332 -11.337 1.00 51.34 131 PRO A O 1
ATOM 996 N N . VAL A 1 132 ? 22.443 2.523 -10.927 1.00 54.16 132 VAL A N 1
ATOM 997 C CA . VAL A 1 132 ? 22.519 3.892 -10.361 1.00 54.16 132 VAL A CA 1
ATOM 998 C C . VAL A 1 132 ? 23.489 3.980 -9.165 1.00 54.16 132 VAL A C 1
ATOM 1000 O O . VAL A 1 132 ? 24.035 5.044 -8.893 1.00 54.16 132 VAL A O 1
ATOM 1003 N N . SER A 1 133 ? 23.790 2.854 -8.508 1.00 51.72 133 SER A N 1
ATOM 1004 C CA . SER A 1 133 ? 24.747 2.748 -7.399 1.00 51.72 133 SER A CA 1
ATOM 1005 C C . SER A 1 133 ? 26.189 2.376 -7.791 1.00 51.72 133 SER A C 1
ATOM 1007 O O . SER A 1 133 ? 27.067 2.405 -6.930 1.00 51.72 133 SER A O 1
ATOM 1009 N N . SER A 1 134 ? 26.483 2.034 -9.054 1.00 44.22 134 SER A N 1
ATOM 1010 C CA . SER A 1 134 ? 27.820 1.579 -9.478 1.00 44.22 134 SER A CA 1
ATOM 1011 C C . SER A 1 134 ? 28.545 2.622 -10.326 1.00 44.22 134 SER A C 1
ATOM 1013 O O . SER A 1 134 ? 28.016 3.131 -11.313 1.00 44.22 134 SER A O 1
ATOM 1015 N N . ARG A 1 135 ? 29.814 2.888 -9.986 1.00 49.12 135 ARG A N 1
ATOM 1016 C CA . ARG A 1 135 ? 30.712 3.755 -10.770 1.00 49.12 135 ARG A CA 1
ATOM 1017 C C . ARG A 1 135 ? 31.292 3.078 -12.019 1.00 49.12 135 ARG A C 1
ATOM 1019 O O . ARG A 1 135 ? 31.945 3.757 -12.808 1.00 49.12 135 ARG A O 1
ATOM 1026 N N . SER A 1 136 ? 31.061 1.781 -12.226 1.00 47.97 136 SER A N 1
ATOM 1027 C CA . SER A 1 136 ? 31.637 1.027 -13.347 1.00 47.97 136 SER A CA 1
ATOM 1028 C C . SER A 1 136 ? 30.543 0.343 -14.180 1.00 47.97 136 SER A C 1
ATOM 1030 O O . SER A 1 136 ? 29.730 -0.391 -13.609 1.00 47.97 136 SER A O 1
ATOM 1032 N N . PRO A 1 137 ? 30.492 0.579 -15.508 1.00 48.59 137 PRO A N 1
ATOM 1033 C CA . PRO A 1 137 ? 29.503 -0.045 -16.381 1.00 48.59 137 PRO A CA 1
ATOM 1034 C C . PRO A 1 137 ? 29.819 -1.527 -16.614 1.00 48.59 137 PRO A C 1
ATOM 1036 O O . PRO A 1 137 ? 30.976 -1.898 -16.821 1.00 48.59 137 PRO A O 1
ATOM 1039 N N . PHE A 1 138 ? 28.783 -2.366 -16.641 1.00 54.38 138 PHE A N 1
ATOM 1040 C CA . PHE A 1 138 ? 28.885 -3.729 -17.163 1.00 54.38 138 PHE A CA 1
ATOM 1041 C C . PHE A 1 138 ? 28.553 -3.708 -18.658 1.00 54.38 138 PHE A C 1
ATOM 1043 O O . PHE A 1 138 ? 27.491 -3.222 -19.057 1.00 54.38 138 PHE A O 1
ATOM 1050 N N . ARG A 1 139 ? 29.465 -4.225 -19.490 1.00 51.31 139 ARG A N 1
ATOM 1051 C CA . ARG A 1 139 ? 29.264 -4.350 -20.940 1.00 51.31 139 ARG A CA 1
ATOM 1052 C C . ARG A 1 139 ? 28.617 -5.686 -21.259 1.00 51.31 139 ARG A C 1
ATOM 1054 O O . ARG A 1 139 ? 29.222 -6.731 -21.028 1.00 51.31 139 ARG A O 1
ATOM 1061 N N . LEU A 1 140 ? 27.416 -5.648 -21.826 1.00 50.50 140 LEU A N 1
ATOM 1062 C CA . LEU A 1 140 ? 26.809 -6.836 -22.413 1.00 50.50 140 LEU A CA 1
ATOM 1063 C C . LEU A 1 140 ? 27.275 -6.958 -23.869 1.00 50.50 140 LEU A C 1
ATOM 1065 O O . LEU A 1 140 ? 27.002 -6.076 -24.686 1.00 50.50 140 LEU A O 1
ATOM 1069 N N . PHE A 1 141 ? 27.993 -8.036 -24.180 1.00 47.25 141 PHE A N 1
ATOM 1070 C CA . PHE A 1 141 ? 28.345 -8.402 -25.549 1.00 47.25 141 PHE A CA 1
ATOM 1071 C C . PHE A 1 141 ? 27.229 -9.280 -26.119 1.00 47.25 141 PHE A C 1
ATOM 1073 O O . PHE A 1 141 ? 26.912 -10.320 -25.546 1.00 47.25 141 PHE A O 1
ATOM 1080 N N . LEU A 1 142 ? 26.628 -8.859 -27.232 1.00 48.19 142 LEU A N 1
ATOM 1081 C CA . LEU A 1 142 ? 25.894 -9.771 -28.105 1.00 48.19 142 LEU A CA 1
ATOM 1082 C C . LEU A 1 142 ? 26.913 -10.287 -29.118 1.00 48.19 142 LEU A C 1
ATOM 1084 O O . LEU A 1 142 ? 27.528 -9.484 -29.820 1.00 48.19 142 LEU A O 1
ATOM 1088 N N . PHE A 1 143 ? 27.163 -11.593 -29.072 1.00 51.94 143 PHE A N 1
ATOM 1089 C CA . PHE A 1 143 ? 28.040 -12.301 -30.003 1.00 51.94 143 PHE A CA 1
ATOM 1090 C C . PHE A 1 143 ? 27.508 -12.192 -31.435 1.00 51.94 143 PHE A C 1
ATOM 1092 O O . PHE A 1 143 ? 26.266 -12.253 -31.595 1.00 51.94 143 PHE A O 1
#

Radius of gyration: 24.8 Å; chains: 1; bounding box: 58×25×76 Å

InterPro domains:
  IPR003660 HAMP domain [PF00672] (15-57)
  IPR003660 HAMP domain [PS50885] (15-62)

Sequence (143 aa):
MDALEELRLLKDQVVRDVSRVCNAVAPGDLTQKITVPVQGDLMVQLKKVINTMVDNLGHFATEVTRVSRDVGTEGKLGAQAHVEDVEGTWRELTDEVNTLAANLTTQIRGITAVTSAVAKGHLSKQIDVRPVSSRSPFRLFLF

Foldseek 3Di:
DDPVVVLVVLVVVQVVLVVVQVVCPVVPNLVRARDRDDDDPVSVVVRVVSNVVSVQSVLLVVQLVVLCCCVVPVVVQQDAGDRPPDDDPSVVVRVVSNLVSNLSSLVVVLVVVQVVCVVVVNQPDWRFRDRPPDPHTDTDHDD